Protein AF-A0A973IGF7-F1 (afdb_monomer)

Solvent-accessible surface area (backbone atoms only — not comparable to full-atom values): 9132 Å² total; per-residue (Å²): 77,41,42,53,72,57,86,89,38,49,66,61,51,50,52,55,50,48,58,49,23,74,79,31,87,67,38,46,75,44,80,43,97,87,69,39,38,35,69,49,71,88,53,84,74,57,57,60,58,50,46,52,43,35,37,72,80,68,69,38,58,60,49,69,55,83,87,71,87,82,47,72,44,60,53,95,49,78,46,75,50,75,47,72,46,71,63,74,84,91,47,92,70,75,51,75,50,75,47,56,38,28,54,50,67,90,88,70,48,70,46,79,66,84,96,70,66,82,82,82,52,63,72,66,55,58,53,50,52,53,53,48,51,56,54,57,43,65,51,64,85,82,71,34,50,53,32,27,30,59

Secondary structure (DSSP, 8-state):
-EEESSTT-HHHHHHHHHHHHHH-TT-EEEE-TTS-EEEE-SSTTHHHHHHHHHHHHS---EEEPPP-PPPPB--SS-EEEEEEE---SS----EEEEEEEBPPPTT---B----S-TTSS-HHHHHHHHHHHHHHHHS-SSSS-B--B-

Structure (mmCIF, N/CA/C/O backbone):
data_AF-A0A973IGF7-F1
#
_entry.id   AF-A0A973IGF7-F1
#
loop_
_atom_site.group_PDB
_atom_site.id
_atom_site.type_symbol
_atom_site.label_atom_id
_atom_site.label_alt_id
_atom_site.label_comp_id
_atom_site.label_asym_id
_atom_site.label_entity_id
_atom_site.label_seq_id
_atom_site.pdbx_PDB_ins_code
_atom_site.Cartn_x
_atom_site.Cartn_y
_atom_site.Cartn_z
_atom_site.occupancy
_atom_site.B_iso_or_equiv
_atom_site.auth_seq_id
_atom_site.auth_comp_id
_atom_site.auth_asym_id
_atom_site.auth_atom_id
_atom_site.pdbx_PDB_model_num
ATOM 1 N N . MET A 1 1 ? -9.345 7.146 13.680 1.00 76.44 1 MET A N 1
ATOM 2 C CA . MET A 1 1 ? -8.291 7.028 14.710 1.00 76.44 1 MET A CA 1
ATOM 3 C C . MET A 1 1 ? -8.919 6.526 15.991 1.00 76.44 1 MET A C 1
ATOM 5 O O . MET A 1 1 ? -10.065 6.878 16.272 1.00 76.44 1 MET A O 1
ATOM 9 N N . VAL A 1 2 ? -8.181 5.687 16.707 1.00 81.50 2 VAL A N 1
ATOM 10 C CA . VAL A 1 2 ? -8.546 5.111 17.998 1.00 81.50 2 VAL A CA 1
ATOM 11 C C . VAL A 1 2 ? -7.395 5.373 18.962 1.00 81.50 2 VAL A C 1
ATOM 13 O O . VAL A 1 2 ? -6.234 5.141 18.625 1.00 81.50 2 VAL A O 1
ATOM 16 N N . SER A 1 3 ? -7.716 5.894 20.140 1.00 83.06 3 SER A N 1
ATOM 17 C CA . SER A 1 3 ? -6.748 6.147 21.207 1.00 83.06 3 SER A CA 1
ATOM 18 C C . SER A 1 3 ? -7.306 5.657 22.542 1.00 83.06 3 SER A C 1
ATOM 20 O O . SER A 1 3 ? -8.511 5.809 22.770 1.00 83.06 3 SER A O 1
ATOM 22 N N . PRO A 1 4 ? -6.477 5.110 23.440 1.00 82.56 4 PRO A N 1
ATOM 23 C CA . PRO A 1 4 ? -6.945 4.727 24.764 1.00 82.56 4 PRO A CA 1
ATOM 24 C C . PRO A 1 4 ? -7.288 5.981 25.583 1.00 82.56 4 PRO A C 1
ATOM 26 O O . PRO A 1 4 ? -6.774 7.073 25.328 1.00 82.56 4 PRO A O 1
ATOM 29 N N . VAL A 1 5 ? -8.193 5.847 26.552 1.00 83.19 5 VAL A N 1
ATOM 30 C CA . VAL A 1 5 ? -8.483 6.910 27.530 1.00 83.19 5 VAL A CA 1
ATOM 31 C C . VAL A 1 5 ? -7.370 6.992 28.574 1.00 83.19 5 VAL A C 1
ATOM 33 O O . VAL A 1 5 ? -6.951 8.090 28.939 1.00 83.19 5 VAL A O 1
ATOM 36 N N . ALA A 1 6 ? -6.877 5.836 29.024 1.00 82.12 6 ALA A N 1
ATOM 37 C CA . ALA A 1 6 ? -5.751 5.731 29.941 1.00 82.12 6 ALA A CA 1
ATOM 38 C C . ALA A 1 6 ? -4.420 5.906 29.190 1.00 82.12 6 ALA A C 1
ATOM 40 O O . ALA A 1 6 ? -4.148 5.203 28.215 1.00 82.12 6 ALA A O 1
ATOM 41 N N . LYS A 1 7 ? -3.578 6.833 29.662 1.00 77.25 7 LYS A N 1
ATOM 42 C CA . LYS A 1 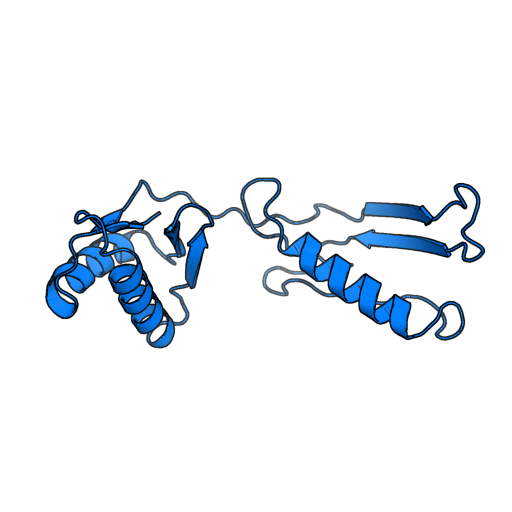7 ? -2.207 7.006 29.154 1.00 77.25 7 LYS A CA 1
ATOM 43 C C . LYS A 1 7 ? -1.375 5.754 29.453 1.00 77.25 7 LYS A C 1
ATOM 45 O O . LYS A 1 7 ? -1.494 5.197 30.540 1.00 77.25 7 LYS A O 1
ATOM 50 N N . GLY A 1 8 ? -0.525 5.333 28.518 1.00 79.25 8 GLY A N 1
ATOM 51 C CA . GLY A 1 8 ? 0.338 4.153 28.665 1.00 79.25 8 GLY A CA 1
ATOM 52 C C . GLY A 1 8 ? -0.315 2.833 28.237 1.00 79.25 8 GLY A C 1
ATOM 53 O O . GLY A 1 8 ? 0.337 1.794 28.265 1.00 79.25 8 GLY A O 1
ATOM 54 N N . SER A 1 9 ? -1.588 2.851 27.824 1.00 81.06 9 SER A N 1
ATOM 55 C CA . SER A 1 9 ? -2.312 1.668 27.326 1.00 81.06 9 SER A CA 1
ATOM 56 C C . SER A 1 9 ? -2.275 1.532 25.795 1.00 81.06 9 SER A C 1
ATOM 58 O O . SER A 1 9 ? -3.011 0.730 25.225 1.00 81.06 9 SER A O 1
ATOM 60 N N . GLU A 1 10 ? -1.444 2.313 25.099 1.00 82.25 10 GLU A N 1
ATOM 61 C CA . GLU A 1 10 ? -1.364 2.346 23.633 1.00 82.25 10 GLU A CA 1
ATOM 62 C C . GLU A 1 10 ? -0.925 0.997 23.049 1.00 82.25 10 GLU A C 1
ATOM 64 O O . GLU A 1 10 ? -1.504 0.533 22.067 1.00 82.25 10 GLU A O 1
ATOM 69 N N . GLN A 1 11 ? 0.049 0.334 23.680 1.00 82.50 11 GLN A N 1
ATOM 70 C CA . GLN A 1 11 ? 0.514 -0.993 23.260 1.00 82.50 11 GLN A CA 1
ATOM 71 C C . GLN A 1 11 ? -0.557 -2.069 23.469 1.00 82.50 11 GLN A C 1
ATOM 73 O O . GLN A 1 11 ? -0.786 -2.884 22.578 1.00 82.50 11 GLN A O 1
ATOM 78 N N . ALA A 1 12 ? -1.251 -2.042 24.612 1.00 84.12 12 ALA A N 1
ATOM 79 C CA . ALA A 1 12 ? -2.338 -2.973 24.910 1.00 84.12 12 ALA A CA 1
ATOM 80 C C . ALA A 1 12 ? -3.514 -2.794 23.937 1.00 84.12 12 ALA A C 1
ATOM 82 O O . ALA A 1 12 ? -4.052 -3.774 23.423 1.00 84.12 12 ALA A O 1
ATOM 83 N N . LEU A 1 13 ? -3.865 -1.543 23.617 1.00 84.62 13 LEU A N 1
ATOM 84 C CA . LEU A 1 13 ? -4.868 -1.235 22.600 1.00 84.62 13 LEU A CA 1
ATOM 85 C C . LEU A 1 13 ? -4.444 -1.777 21.234 1.00 84.62 13 LEU A C 1
ATOM 87 O O . LEU A 1 13 ? -5.250 -2.402 20.551 1.00 84.62 13 LEU A O 1
ATOM 91 N N . TYR A 1 14 ? -3.197 -1.546 20.827 1.00 82.44 14 TYR A N 1
ATOM 92 C CA . TYR A 1 14 ? -2.699 -2.027 19.543 1.00 82.44 14 TYR A CA 1
ATOM 93 C C . TYR A 1 14 ? -2.731 -3.559 19.451 1.00 82.44 14 TYR A C 1
ATOM 95 O O . TYR A 1 14 ? -3.207 -4.091 18.452 1.00 82.44 14 TYR A O 1
ATOM 103 N N . ALA A 1 15 ? -2.321 -4.264 20.508 1.00 85.12 15 ALA A N 1
ATOM 104 C CA . ALA A 1 15 ? -2.386 -5.723 20.574 1.00 85.12 15 ALA A CA 1
ATOM 105 C C . ALA A 1 15 ? -3.828 -6.252 20.480 1.00 85.12 15 ALA A C 1
ATOM 107 O O . ALA A 1 15 ? -4.094 -7.182 19.720 1.00 85.12 15 ALA A O 1
ATOM 108 N N . ALA A 1 16 ? -4.775 -5.625 21.186 1.00 85.12 16 ALA A N 1
ATOM 109 C CA . ALA A 1 16 ? -6.192 -5.984 21.113 1.00 85.12 16 ALA A CA 1
ATOM 110 C C . ALA A 1 16 ? -6.771 -5.769 19.704 1.00 85.12 16 ALA A C 1
ATOM 112 O O . ALA A 1 16 ? -7.531 -6.592 19.195 1.00 85.12 16 ALA A O 1
ATOM 113 N N . LEU A 1 17 ? -6.385 -4.672 19.047 1.00 83.94 17 LEU A N 1
ATOM 114 C CA . LEU A 1 17 ? -6.803 -4.378 17.680 1.00 83.94 17 LEU A CA 1
ATOM 115 C C . LEU A 1 17 ? -6.205 -5.353 16.661 1.00 83.94 17 LEU A C 1
ATOM 117 O O . LEU A 1 17 ? -6.920 -5.765 15.751 1.00 83.94 17 LEU A O 1
ATOM 121 N N . LEU A 1 18 ? -4.935 -5.737 16.814 1.00 83.19 18 LEU A N 1
ATOM 122 C CA . LEU A 1 18 ? -4.287 -6.738 15.961 1.00 83.19 18 LEU A CA 1
ATOM 123 C C . LEU A 1 18 ? -4.934 -8.115 16.100 1.00 83.19 18 LEU A C 1
ATOM 125 O O . LEU A 1 18 ? -5.308 -8.698 15.091 1.00 83.19 18 LEU A O 1
ATOM 129 N N . SER A 1 19 ? -5.159 -8.576 17.333 1.00 84.00 19 SER A N 1
ATOM 130 C CA . SER A 1 19 ? -5.881 -9.830 17.591 1.00 84.00 19 SER A CA 1
ATOM 131 C C . SER A 1 19 ? -7.238 -9.846 16.874 1.00 84.00 19 SER A C 1
ATOM 133 O O . SER A 1 19 ? -7.638 -10.827 16.250 1.00 84.00 19 SER A O 1
ATOM 135 N N . ARG A 1 20 ? -7.920 -8.695 16.849 1.00 79.31 20 ARG A N 1
ATOM 136 C CA . ARG A 1 20 ? -9.195 -8.563 16.145 1.00 79.31 20 ARG A CA 1
ATOM 137 C C . ARG A 1 20 ? -9.071 -8.539 14.618 1.00 79.31 20 ARG A C 1
ATOM 139 O O . ARG A 1 20 ? -10.004 -8.968 13.939 1.00 79.31 20 ARG A O 1
ATOM 146 N N . ALA A 1 21 ? -7.971 -8.016 14.085 1.00 79.94 21 ALA A N 1
ATOM 147 C CA . ALA A 1 21 ? -7.663 -8.064 12.657 1.00 79.94 21 ALA A CA 1
ATOM 148 C C . ALA A 1 21 ? -7.389 -9.502 12.188 1.00 79.94 21 ALA A C 1
ATOM 150 O O . ALA A 1 21 ? -7.836 -9.877 11.106 1.00 79.94 21 ALA A O 1
ATOM 151 N N . ASP A 1 22 ? -6.746 -10.320 13.024 1.00 79.19 22 ASP A N 1
ATOM 152 C CA . ASP A 1 22 ? -6.494 -11.736 12.727 1.00 79.19 22 ASP A CA 1
ATOM 153 C C . ASP A 1 22 ? -7.802 -12.540 12.619 1.00 79.19 22 ASP A C 1
ATOM 155 O O . ASP A 1 22 ? -7.954 -13.384 11.737 1.00 79.19 22 ASP A O 1
ATOM 159 N N . GLU A 1 23 ? -8.790 -12.244 13.468 1.00 79.25 23 GLU A N 1
ATOM 160 C CA . GLU A 1 23 ? -10.107 -12.896 13.429 1.00 79.25 23 GLU A CA 1
ATOM 161 C C . GLU A 1 23 ? -11.018 -12.388 12.301 1.00 79.25 23 GLU A C 1
ATOM 163 O O . GLU A 1 23 ? -11.991 -13.051 11.931 1.00 79.25 23 GLU A O 1
ATOM 168 N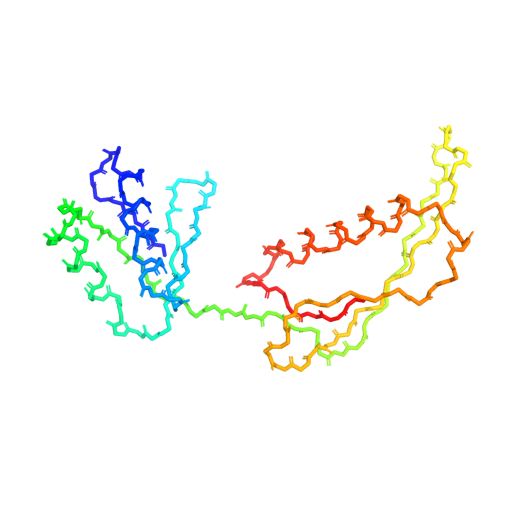 N . ASN A 1 24 ? -10.762 -11.186 11.780 1.00 72.44 24 ASN A N 1
ATOM 169 C CA . ASN A 1 24 ? -11.611 -10.555 10.782 1.00 72.44 24 ASN A CA 1
ATOM 170 C C . ASN A 1 24 ? -10.772 -9.836 9.715 1.00 72.44 24 ASN A C 1
ATOM 172 O O . ASN A 1 24 ? -10.381 -8.687 9.930 1.00 72.44 24 ASN A O 1
ATOM 176 N N . PRO A 1 25 ? -10.612 -10.432 8.516 1.00 70.38 25 PRO A N 1
ATOM 177 C CA . PRO A 1 25 ? -9.835 -9.854 7.414 1.00 70.38 25 PRO A CA 1
ATOM 178 C C . PRO A 1 25 ? -10.313 -8.472 6.947 1.00 70.38 25 PRO A C 1
ATOM 180 O O . PRO A 1 25 ? -9.594 -7.762 6.244 1.00 70.38 25 PRO A O 1
ATOM 183 N N . LEU A 1 26 ? -11.542 -8.082 7.303 1.00 71.50 26 LEU A N 1
ATOM 184 C CA . LEU A 1 26 ? -12.092 -6.761 7.007 1.00 71.50 26 LEU A CA 1
ATOM 185 C C . LEU A 1 26 ? -11.598 -5.689 7.993 1.00 71.50 26 LEU A C 1
ATOM 187 O O . LEU A 1 26 ? -11.830 -4.508 7.779 1.00 71.50 26 LEU A O 1
ATOM 191 N N . ILE A 1 27 ? -10.920 -6.041 9.078 1.00 74.50 27 ILE A N 1
ATOM 192 C CA . ILE A 1 27 ? -10.366 -5.066 10.016 1.00 74.50 27 ILE A CA 1
ATOM 193 C C . ILE A 1 27 ? -8.886 -4.903 9.692 1.00 74.50 27 ILE A C 1
ATOM 195 O O . ILE A 1 27 ? -8.083 -5.792 9.942 1.00 74.50 27 ILE A O 1
ATOM 199 N N . GLN A 1 28 ? -8.514 -3.749 9.137 1.00 77.69 28 GLN A N 1
ATOM 200 C CA . GLN A 1 28 ? -7.104 -3.397 8.951 1.00 77.69 28 GLN A CA 1
ATOM 201 C C . GLN A 1 28 ? -6.686 -2.394 10.016 1.00 77.69 28 GLN A C 1
ATOM 203 O O . GLN A 1 28 ? -7.373 -1.391 10.223 1.00 77.69 28 GLN A O 1
ATOM 208 N N . VAL A 1 29 ? -5.559 -2.656 10.672 1.00 80.38 29 VAL A N 1
ATOM 209 C CA . VAL A 1 29 ? -5.017 -1.817 11.742 1.00 80.38 29 VAL A CA 1
ATOM 210 C C . VAL A 1 29 ? -3.674 -1.262 11.299 1.00 80.38 29 VAL A C 1
ATOM 212 O O . VAL A 1 29 ? -2.795 -1.997 10.863 1.00 80.38 29 VAL A O 1
ATOM 215 N N . GLU A 1 30 ? -3.517 0.049 11.422 1.00 77.25 30 GLU A N 1
ATOM 216 C CA . GLU A 1 30 ? -2.287 0.764 11.103 1.00 77.25 30 GLU A CA 1
ATOM 217 C C . GLU A 1 30 ? -1.845 1.570 12.325 1.00 77.25 30 GLU A C 1
ATOM 219 O O . GLU A 1 30 ? -2.610 2.384 12.856 1.00 77.25 30 GLU A O 1
ATOM 224 N N . LEU A 1 31 ? -0.603 1.370 12.767 1.00 75.62 31 LEU A N 1
ATOM 225 C CA . LEU A 1 31 ? 0.012 2.215 13.784 1.00 75.62 31 LEU A CA 1
ATOM 226 C C . LEU A 1 31 ? 0.613 3.453 13.118 1.00 75.62 31 LEU A C 1
ATOM 228 O O . LEU A 1 31 ? 1.451 3.348 12.224 1.00 75.62 31 LEU A O 1
ATOM 232 N N . LYS A 1 32 ? 0.200 4.639 13.564 1.00 71.88 32 LYS A N 1
ATOM 233 C CA . LYS A 1 32 ? 0.761 5.896 13.073 1.00 71.88 32 LYS A CA 1
ATOM 234 C C . LYS A 1 32 ? 2.018 6.284 13.860 1.00 71.88 32 LYS A C 1
ATOM 236 O O . LYS A 1 32 ? 2.102 5.983 15.051 1.00 71.88 32 LYS A O 1
ATOM 241 N N . PRO A 1 33 ? 2.954 7.040 13.250 1.00 65.56 33 PRO A N 1
ATOM 242 C CA . PRO A 1 33 ? 4.186 7.487 13.913 1.00 65.56 33 PRO A CA 1
ATOM 243 C C . PRO A 1 33 ? 3.967 8.291 15.204 1.00 65.56 33 PRO A C 1
ATOM 245 O O . PRO A 1 33 ? 4.842 8.350 16.056 1.00 65.56 33 PRO A O 1
ATOM 248 N N . ASN A 1 34 ? 2.790 8.900 15.367 1.00 67.00 34 ASN A N 1
ATOM 249 C CA . ASN A 1 34 ? 2.394 9.645 16.563 1.00 67.00 34 ASN A CA 1
ATOM 250 C C . ASN A 1 34 ? 1.817 8.760 17.689 1.00 67.00 34 ASN A C 1
ATOM 252 O O . ASN A 1 34 ? 1.206 9.282 18.617 1.00 67.00 34 ASN A O 1
ATOM 256 N N . GLY A 1 35 ? 1.965 7.434 17.600 1.00 65.44 35 GLY A N 1
ATOM 257 C CA . GLY A 1 35 ? 1.511 6.475 18.614 1.00 65.44 35 GLY A CA 1
ATOM 258 C C . GLY A 1 35 ? 0.011 6.172 18.583 1.00 65.44 35 GLY A C 1
ATOM 259 O O . GLY A 1 35 ? -0.477 5.377 19.382 1.00 65.44 35 GLY A O 1
ATOM 260 N N . HIS A 1 36 ? -0.745 6.770 17.660 1.00 69.94 36 HIS A N 1
ATOM 261 C CA . HIS A 1 36 ? -2.168 6.489 17.507 1.00 69.94 36 HIS A CA 1
ATOM 262 C C . HIS A 1 36 ? -2.417 5.294 16.583 1.00 69.94 36 HIS A C 1
ATOM 264 O O . HIS A 1 36 ? -1.797 5.172 15.528 1.00 69.94 36 HIS A O 1
ATOM 270 N N . ALA A 1 37 ? -3.413 4.472 16.913 1.00 74.62 37 ALA A N 1
ATOM 271 C CA . ALA A 1 37 ? -3.893 3.425 16.020 1.00 74.62 37 ALA A CA 1
ATOM 272 C C . ALA A 1 37 ? -4.974 3.976 15.073 1.00 74.62 37 ALA A C 1
ATOM 274 O O . ALA A 1 37 ? -5.857 4.757 15.451 1.00 74.62 37 ALA A O 1
ATOM 275 N N . SER A 1 38 ? -4.924 3.578 13.809 1.00 76.06 38 SER A N 1
ATOM 276 C CA . SER A 1 38 ? -5.990 3.782 12.830 1.00 76.06 38 SER A CA 1
ATOM 277 C C . SER A 1 38 ? -6.564 2.433 12.435 1.00 76.06 38 SER A C 1
ATOM 279 O O . SER A 1 38 ? -5.831 1.465 12.300 1.00 76.06 38 SER A O 1
ATOM 281 N N . ILE A 1 39 ? -7.885 2.377 12.289 1.00 78.31 39 ILE A N 1
ATOM 282 C CA . ILE A 1 39 ? -8.596 1.161 11.904 1.00 78.31 39 ILE A CA 1
ATOM 283 C C . ILE A 1 39 ? -9.406 1.482 10.659 1.00 78.31 39 ILE A C 1
ATOM 285 O O . ILE A 1 39 ? -10.132 2.485 10.642 1.00 78.31 39 ILE A O 1
ATOM 289 N N . LEU A 1 40 ? -9.286 0.639 9.641 1.00 77.69 40 LEU A N 1
ATOM 290 C CA . LEU A 1 40 ? -10.179 0.633 8.496 1.00 77.69 40 LEU A CA 1
ATOM 291 C C . LEU A 1 40 ? -11.371 -0.271 8.806 1.00 77.69 40 LEU A C 1
ATOM 293 O O . LEU A 1 40 ? -11.195 -1.419 9.207 1.00 77.69 40 LEU A O 1
ATOM 297 N N . LEU A 1 41 ? -12.577 0.266 8.633 1.00 75.25 41 LEU A N 1
ATOM 298 C CA . LEU A 1 41 ? -13.831 -0.439 8.884 1.00 75.25 41 LEU A CA 1
ATOM 299 C C . LEU A 1 41 ? -14.631 -0.527 7.592 1.00 75.25 41 LEU A C 1
ATOM 301 O O . LEU A 1 41 ? -14.835 0.486 6.917 1.00 75.25 41 LEU A O 1
ATOM 305 N N . PHE A 1 42 ? -15.162 -1.707 7.293 1.00 67.38 42 PHE A N 1
ATOM 306 C CA . PHE A 1 42 ? -16.083 -1.906 6.177 1.00 67.38 42 PHE A CA 1
ATOM 307 C C . PHE A 1 42 ? -17.514 -1.810 6.712 1.00 67.38 42 PHE A C 1
ATOM 309 O O . PHE A 1 42 ? -18.194 -2.806 6.939 1.00 67.38 42 PHE A O 1
ATOM 316 N N . GLY A 1 43 ? -17.957 -0.574 6.971 1.00 65.38 43 GLY A N 1
ATOM 317 C CA . GLY A 1 43 ? -19.322 -0.259 7.406 1.00 65.38 43 GLY A CA 1
ATOM 318 C C . GLY A 1 43 ? -19.390 0.587 8.681 1.00 65.38 43 GLY A C 1
ATOM 319 O O . GLY A 1 43 ? -18.595 0.435 9.605 1.00 65.38 43 GLY A O 1
ATOM 320 N N . LYS A 1 44 ? -20.373 1.497 8.751 1.00 63.56 44 LYS A N 1
ATOM 321 C CA . LYS A 1 44 ? -20.519 2.451 9.871 1.00 63.56 44 LYS A CA 1
ATOM 322 C C . LYS A 1 44 ? -20.881 1.779 11.205 1.00 63.56 44 LYS A C 1
ATOM 324 O O . LYS A 1 44 ? -20.490 2.286 12.250 1.00 63.56 44 LYS A O 1
ATOM 329 N N . VAL A 1 45 ? -21.578 0.640 11.163 1.00 66.44 45 VAL A N 1
ATOM 330 C CA . VAL A 1 45 ? -22.118 -0.061 12.348 1.00 66.44 45 VAL A CA 1
ATOM 331 C C . VAL A 1 45 ? -21.029 -0.785 13.154 1.00 66.44 45 VAL A C 1
ATOM 333 O O . VAL A 1 45 ? -21.172 -0.994 14.353 1.00 66.44 45 VAL A O 1
ATOM 336 N N . GLN A 1 46 ? -19.888 -1.115 12.538 1.00 65.94 46 GLN A N 1
ATOM 337 C CA . GLN A 1 46 ? -18.812 -1.859 13.210 1.00 65.94 46 GLN A CA 1
ATOM 338 C C . GLN A 1 46 ? -18.104 -1.049 14.309 1.00 65.94 46 GLN A C 1
ATOM 340 O O . GLN A 1 46 ? -17.458 -1.623 15.183 1.00 65.94 46 GLN A O 1
ATOM 345 N N . LYS A 1 47 ? -18.235 0.283 14.294 1.00 76.12 47 LYS A N 1
ATOM 346 C CA . LYS A 1 47 ? -17.522 1.173 15.215 1.00 76.12 47 LYS A CA 1
ATOM 347 C C . LYS A 1 47 ? -17.936 0.969 16.678 1.00 76.12 47 LYS A C 1
ATOM 349 O O . LYS A 1 47 ? -17.073 0.919 17.550 1.00 76.12 47 LYS A O 1
ATOM 354 N N . GLU A 1 48 ? -19.237 0.858 16.938 1.00 74.50 48 GLU A N 1
ATOM 355 C CA . GLU A 1 48 ? -19.781 0.712 18.297 1.00 74.50 48 GLU A CA 1
ATOM 356 C C . GLU A 1 48 ? -19.473 -0.672 18.872 1.00 74.50 48 GLU A C 1
ATOM 358 O O . GLU A 1 48 ? -19.076 -0.786 20.029 1.00 74.50 48 GLU A O 1
ATOM 363 N N . VAL A 1 49 ? -19.532 -1.706 18.028 1.00 80.44 49 VAL A N 1
ATOM 364 C CA . VAL A 1 49 ? -19.195 -3.084 18.409 1.00 80.44 49 VAL A CA 1
ATOM 365 C C . VAL A 1 49 ? -17.726 -3.209 18.817 1.00 80.44 49 VAL A C 1
ATOM 367 O O . VAL A 1 49 ? -17.416 -3.897 19.785 1.00 80.44 49 VAL A O 1
ATOM 370 N N . ILE A 1 50 ? -16.812 -2.533 18.112 1.00 80.75 50 ILE A N 1
ATOM 371 C CA . ILE A 1 50 ? -15.383 -2.545 18.464 1.00 80.75 50 ILE A CA 1
ATOM 372 C C . ILE A 1 50 ? -15.145 -1.851 19.806 1.00 80.75 50 ILE A C 1
ATOM 374 O O . ILE A 1 50 ? -14.391 -2.367 20.625 1.00 80.75 50 ILE A O 1
ATOM 378 N N . ALA A 1 51 ? -15.795 -0.713 20.056 1.00 81.06 51 ALA A N 1
ATOM 379 C CA . ALA A 1 51 ? -15.659 -0.004 21.327 1.00 81.06 51 ALA A CA 1
ATOM 380 C C . ALA A 1 51 ? -16.183 -0.836 22.511 1.00 81.06 51 ALA A C 1
ATOM 382 O O . ALA A 1 51 ? -15.511 -0.940 23.536 1.00 81.06 51 ALA A O 1
ATOM 383 N N . ASP A 1 52 ? -17.357 -1.456 22.352 1.00 83.12 52 ASP A N 1
ATOM 384 C CA . ASP A 1 52 ? -17.966 -2.302 23.381 1.00 83.12 52 ASP A CA 1
ATOM 385 C C . ASP A 1 52 ? -17.119 -3.555 23.658 1.00 83.12 52 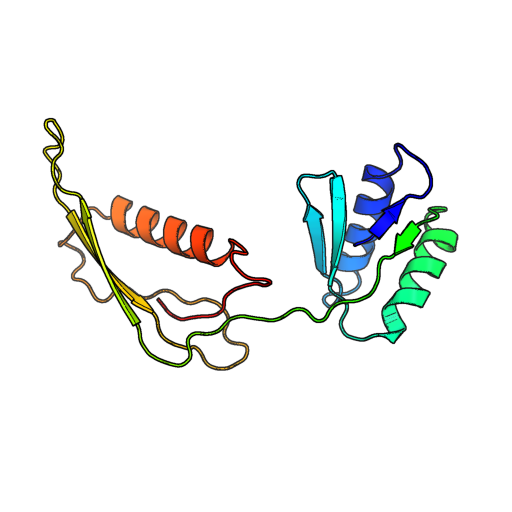ASP A C 1
ATOM 387 O O . ASP A 1 52 ? -16.859 -3.879 24.817 1.00 83.12 52 ASP A O 1
ATOM 391 N N . ARG A 1 53 ? -16.586 -4.210 22.619 1.00 83.00 53 ARG A N 1
ATOM 392 C CA . ARG A 1 53 ? -15.695 -5.368 22.793 1.00 83.00 53 ARG A CA 1
ATOM 393 C C . ARG A 1 53 ? -14.362 -5.015 23.436 1.00 83.00 53 ARG A C 1
ATOM 395 O O . ARG A 1 53 ? -13.950 -5.715 24.352 1.00 83.00 53 ARG A O 1
ATOM 402 N N . LEU A 1 54 ? -13.712 -3.920 23.029 1.00 85.06 54 LEU A N 1
ATOM 403 C CA . LEU A 1 54 ? -12.476 -3.459 23.679 1.00 85.06 54 LEU A CA 1
ATOM 404 C C . LEU A 1 54 ? -12.683 -3.251 25.184 1.00 85.06 54 LEU A C 1
ATOM 406 O O . LEU A 1 54 ? -11.835 -3.644 25.984 1.00 85.06 54 LEU A O 1
ATOM 410 N N . ARG A 1 55 ? -13.844 -2.712 25.576 1.00 87.06 55 ARG A N 1
ATOM 411 C CA . ARG A 1 55 ? -14.208 -2.536 26.984 1.00 87.06 55 ARG A CA 1
ATOM 412 C C . ARG A 1 55 ? -14.470 -3.869 27.692 1.00 87.06 55 ARG A C 1
ATOM 414 O O . ARG A 1 55 ? -14.006 -4.045 28.812 1.00 87.06 55 ARG A O 1
ATOM 421 N N . ARG A 1 56 ? -15.232 -4.785 27.087 1.00 87.44 56 ARG A N 1
ATOM 422 C CA . ARG A 1 56 ? -15.662 -6.037 27.740 1.00 87.44 56 ARG A CA 1
ATOM 423 C C . ARG A 1 56 ? -14.579 -7.108 27.782 1.00 87.44 56 ARG A C 1
ATOM 425 O O . ARG A 1 56 ? -14.407 -7.746 28.812 1.00 87.44 56 ARG A O 1
ATOM 432 N N . GLU A 1 57 ? -13.888 -7.314 26.668 1.00 86.50 57 GLU A N 1
ATOM 433 C CA . GLU A 1 57 ? -12.949 -8.425 26.477 1.00 86.50 57 GLU A CA 1
ATOM 434 C C . GLU A 1 57 ? -11.528 -8.036 26.904 1.00 86.50 57 GLU A C 1
ATOM 436 O O . GLU A 1 57 ? -10.828 -8.838 27.514 1.00 86.50 57 GLU A O 1
ATOM 441 N N . PHE A 1 58 ? -11.118 -6.789 26.645 1.00 82.75 58 PHE A N 1
ATOM 442 C CA . PHE A 1 58 ? -9.753 -6.319 26.914 1.00 82.75 58 PHE A CA 1
ATOM 443 C C . PHE A 1 58 ? -9.663 -5.320 28.074 1.00 82.75 58 PHE A C 1
ATOM 445 O O . PHE A 1 58 ? -8.561 -4.938 28.450 1.00 82.75 58 PHE A O 1
ATOM 452 N N . GLN A 1 59 ? -10.797 -4.896 28.650 1.00 86.06 59 GLN A N 1
ATOM 453 C CA . GLN A 1 59 ? -10.864 -3.869 29.703 1.00 86.06 59 GLN A CA 1
ATOM 454 C C . GLN A 1 59 ? -10.237 -2.522 29.294 1.00 86.06 59 GLN A C 1
ATOM 456 O O . GLN A 1 59 ? -9.776 -1.752 30.135 1.00 86.06 59 GLN A O 1
ATOM 461 N N . ILE A 1 60 ? -10.251 -2.206 27.994 1.00 85.50 60 ILE A N 1
ATOM 462 C CA . ILE A 1 60 ? -9.680 -0.975 27.438 1.00 85.50 60 ILE A CA 1
ATOM 463 C C . ILE A 1 60 ? -10.805 -0.013 27.062 1.00 85.50 60 ILE A C 1
ATOM 465 O O . ILE A 1 60 ? -11.576 -0.252 26.132 1.00 85.50 60 ILE A O 1
ATOM 469 N N . GLU A 1 61 ? -10.863 1.135 27.735 1.00 85.50 61 GLU A N 1
ATOM 470 C CA . GLU A 1 61 ? -11.680 2.254 27.272 1.00 85.50 61 GLU A CA 1
ATOM 471 C C . GLU A 1 61 ? -10.964 2.993 26.134 1.00 85.50 61 GLU A C 1
ATOM 473 O O . GLU A 1 61 ? -9.890 3.570 26.321 1.00 85.50 61 GLU A O 1
ATOM 478 N N . ALA A 1 62 ? -11.571 2.997 24.946 1.00 84.06 62 ALA A N 1
ATOM 479 C CA . ALA A 1 62 ? -11.027 3.640 23.756 1.00 84.06 62 ALA A CA 1
ATOM 480 C C . ALA A 1 62 ? -11.919 4.790 23.265 1.00 84.06 62 ALA A C 1
ATOM 482 O O . ALA A 1 62 ? -13.140 4.673 23.176 1.00 84.06 62 ALA A O 1
ATOM 483 N N . LYS A 1 63 ? -11.296 5.904 22.877 1.00 85.06 63 LYS A N 1
ATOM 484 C CA . LYS A 1 63 ? -11.937 7.011 22.161 1.00 85.06 63 LYS A CA 1
ATOM 485 C C . LYS A 1 63 ? -11.750 6.809 20.665 1.00 85.06 63 LYS A C 1
ATOM 487 O O . LYS A 1 63 ? -10.624 6.732 20.177 1.00 85.06 63 LYS A O 1
ATOM 492 N N . LEU A 1 64 ? -12.857 6.763 19.925 1.00 81.88 64 LEU A N 1
ATOM 493 C CA . LEU A 1 64 ? -12.836 6.648 18.470 1.00 81.88 64 LEU A CA 1
ATOM 494 C C . LEU A 1 64 ? -13.276 7.961 17.812 1.00 81.88 64 LEU A C 1
ATOM 496 O O . LEU A 1 64 ? -14.431 8.378 17.937 1.00 81.88 64 LEU A O 1
ATOM 500 N N . SER A 1 65 ? -12.384 8.577 17.037 1.00 81.56 65 SER A N 1
ATOM 501 C CA . SER A 1 65 ? -12.650 9.822 16.300 1.00 81.56 65 SER A CA 1
ATOM 502 C C . SER A 1 65 ? -13.735 9.655 15.220 1.00 81.56 65 SER A C 1
ATOM 504 O O . SER A 1 65 ? -14.153 8.537 14.899 1.00 81.56 65 SER A O 1
ATOM 506 N N . LYS A 1 66 ? -14.205 10.766 14.632 1.00 79.62 66 LYS A N 1
ATOM 507 C CA . LYS A 1 66 ? -15.177 10.757 13.522 1.00 79.62 66 LYS A CA 1
ATOM 508 C C . LYS A 1 66 ? -14.692 9.849 12.382 1.00 79.62 66 LYS A C 1
ATOM 510 O O . LYS A 1 66 ? -13.529 9.918 11.989 1.00 79.62 66 LYS A O 1
ATOM 515 N N . THR A 1 67 ? -15.583 9.003 11.866 1.00 76.25 67 THR A N 1
ATOM 516 C CA . THR A 1 67 ? -15.285 8.147 10.713 1.00 76.25 67 THR A CA 1
ATOM 517 C C . THR A 1 67 ? -15.196 9.012 9.463 1.00 76.25 67 THR A C 1
ATOM 519 O O . THR A 1 67 ? -16.145 9.723 9.133 1.00 76.25 67 THR A O 1
ATOM 522 N N . SER A 1 68 ? -14.068 8.937 8.768 1.00 74.06 68 SER A N 1
ATOM 523 C CA . SER A 1 68 ? -13.881 9.505 7.437 1.00 74.06 68 SER A CA 1
ATOM 524 C C . SER A 1 68 ? -13.841 8.371 6.411 1.00 74.06 68 SER A C 1
ATOM 526 O O . SER A 1 68 ? -13.250 7.329 6.707 1.00 74.06 68 SER A O 1
ATOM 528 N N . PRO A 1 69 ? -14.446 8.534 5.224 1.00 73.56 69 PRO A N 1
ATOM 529 C CA . PRO A 1 69 ? -14.244 7.578 4.141 1.00 73.56 69 PRO A CA 1
ATOM 530 C C . PRO A 1 69 ? -12.758 7.523 3.759 1.00 73.56 69 PRO A C 1
ATOM 532 O O . PRO A 1 69 ? -12.072 8.546 3.774 1.00 73.56 69 PRO A O 1
ATOM 535 N N . LEU A 1 70 ? -12.266 6.328 3.427 1.00 75.88 70 LEU A N 1
ATOM 536 C CA . LEU A 1 70 ? -10.949 6.159 2.821 1.00 75.88 70 LEU A CA 1
ATOM 537 C C . LEU A 1 70 ? -11.085 6.368 1.311 1.00 75.88 70 LEU A C 1
ATOM 539 O O . LEU A 1 70 ? -11.795 5.615 0.645 1.00 75.88 70 LEU A O 1
ATOM 543 N N . PHE A 1 71 ? -10.399 7.372 0.773 1.00 76.38 71 PHE A N 1
ATOM 544 C CA . PHE A 1 71 ? -10.362 7.611 -0.666 1.00 76.38 71 PHE A CA 1
ATOM 545 C C . PHE A 1 71 ? -9.157 6.899 -1.276 1.00 76.38 71 PHE A C 1
ATOM 547 O O . PHE A 1 71 ? -8.017 7.214 -0.956 1.00 76.38 71 PHE A O 1
ATOM 554 N N . VAL A 1 72 ? -9.398 5.937 -2.165 1.00 79.56 72 VAL A N 1
ATOM 555 C CA . VAL A 1 72 ? -8.330 5.274 -2.925 1.00 79.56 72 VAL A CA 1
ATOM 556 C C . VAL A 1 72 ? -8.046 6.084 -4.184 1.00 79.56 72 VAL A C 1
ATOM 558 O O . VAL A 1 72 ? -8.956 6.343 -4.971 1.00 79.56 72 VAL A O 1
ATOM 561 N N . GLN A 1 73 ? -6.789 6.468 -4.387 1.00 83.62 73 GLN A N 1
ATOM 562 C CA . GLN A 1 73 ? -6.382 7.246 -5.553 1.00 83.62 73 GLN A CA 1
ATOM 563 C C . GLN A 1 73 ? -6.064 6.349 -6.743 1.00 83.62 73 GLN A C 1
ATOM 565 O O . GLN A 1 73 ? -5.405 5.315 -6.603 1.00 83.62 73 GLN A O 1
ATOM 570 N N . ARG A 1 74 ? -6.500 6.790 -7.926 1.00 86.88 74 ARG A N 1
ATOM 571 C CA . ARG A 1 74 ? -6.253 6.129 -9.208 1.00 86.88 74 ARG A CA 1
ATOM 572 C C . ARG A 1 74 ? -5.881 7.159 -10.267 1.00 86.88 74 ARG A C 1
ATOM 574 O O . ARG A 1 74 ? -6.502 8.222 -10.294 1.00 86.88 74 ARG A O 1
ATOM 581 N N . PRO A 1 75 ? -4.932 6.848 -11.163 1.00 88.19 75 PRO A N 1
ATOM 582 C CA . PRO A 1 75 ? -4.764 7.610 -12.389 1.00 88.19 75 PRO A CA 1
ATOM 583 C C . PRO A 1 75 ? -6.069 7.590 -13.194 1.00 88.19 75 PRO A C 1
ATOM 585 O O . PRO A 1 75 ? -6.687 6.535 -13.361 1.00 88.19 75 PRO A O 1
ATOM 588 N N . ILE A 1 76 ? -6.475 8.752 -13.704 1.00 88.38 76 ILE A N 1
ATOM 589 C CA . ILE A 1 76 ? -7.608 8.881 -14.637 1.00 88.38 76 ILE A CA 1
ATOM 590 C C . ILE A 1 76 ? -7.224 8.502 -16.077 1.00 88.38 76 ILE A C 1
ATOM 592 O O . ILE A 1 76 ? -8.094 8.309 -16.917 1.00 88.38 76 ILE A O 1
ATOM 596 N N . GLY A 1 77 ? -5.924 8.378 -16.355 1.00 88.44 77 GLY A N 1
ATOM 597 C CA . GLY A 1 77 ? -5.366 8.057 -17.663 1.00 88.44 77 GLY A CA 1
ATOM 598 C C . GLY A 1 77 ? -3.923 7.565 -17.551 1.00 88.44 77 GLY A C 1
ATOM 599 O O . GLY A 1 77 ? -3.489 7.145 -16.476 1.00 88.44 77 GLY A O 1
ATOM 600 N N . THR A 1 78 ? -3.196 7.613 -18.665 1.00 94.12 78 THR A N 1
ATOM 601 C CA . THR A 1 78 ? -1.766 7.279 -18.721 1.00 94.12 78 THR A CA 1
ATOM 602 C C . THR A 1 78 ? -0.935 8.536 -18.484 1.00 94.12 78 THR A C 1
ATOM 604 O O . THR A 1 78 ? -1.182 9.551 -19.130 1.00 94.12 78 THR A O 1
ATOM 607 N N . GLY A 1 79 ? 0.048 8.466 -17.591 1.00 93.25 79 GLY A N 1
ATOM 608 C CA . GLY A 1 79 ? 1.069 9.496 -17.409 1.00 93.25 79 GLY A CA 1
ATOM 609 C C . GLY A 1 79 ? 2.457 8.916 -17.645 1.00 93.25 79 GLY A C 1
ATOM 610 O O . GLY A 1 79 ? 2.699 7.760 -17.303 1.00 93.25 79 GLY A O 1
ATOM 611 N N . THR A 1 80 ? 3.356 9.707 -18.215 1.00 94.00 80 THR A N 1
ATOM 612 C CA . THR A 1 80 ? 4.763 9.344 -18.402 1.00 94.00 80 THR A CA 1
ATOM 613 C C . THR A 1 80 ? 5.648 10.346 -17.674 1.00 94.00 80 THR A C 1
ATOM 615 O O . THR A 1 80 ? 5.308 11.527 -17.572 1.00 94.00 80 THR A O 1
ATOM 618 N N . ALA A 1 81 ? 6.750 9.867 -17.110 1.00 91.25 81 ALA A N 1
ATOM 619 C CA . ALA A 1 81 ? 7.756 10.707 -16.480 1.00 91.25 81 ALA A CA 1
ATOM 620 C C . ALA A 1 81 ? 9.136 10.094 -16.696 1.00 91.25 81 ALA A C 1
ATOM 622 O O . ALA A 1 81 ? 9.317 8.893 -16.506 1.00 91.25 81 ALA A O 1
ATOM 623 N N . GLU A 1 82 ? 10.100 10.932 -17.052 1.00 89.25 82 GLU A N 1
ATOM 624 C CA . GLU A 1 82 ? 11.496 10.555 -17.227 1.00 89.25 82 GLU A CA 1
ATOM 625 C C . GLU A 1 82 ? 12.331 11.187 -16.113 1.00 89.25 82 GLU A C 1
ATOM 627 O O . GLU A 1 82 ? 12.156 12.361 -15.777 1.00 89.25 82 GLU A O 1
ATOM 632 N N . GLN A 1 83 ? 13.236 10.403 -15.535 1.00 83.44 83 GLN A N 1
ATOM 633 C CA . GLN A 1 83 ? 14.243 10.884 -14.605 1.00 83.44 83 GLN A CA 1
ATOM 634 C C . GLN A 1 83 ? 15.627 10.516 -15.131 1.00 83.44 83 GLN A C 1
ATOM 636 O O . GLN A 1 83 ? 15.984 9.339 -15.220 1.00 83.44 83 GLN A O 1
ATOM 641 N N . ASN A 1 84 ? 16.417 11.548 -15.406 1.00 80.00 84 ASN A N 1
ATOM 642 C CA . ASN A 1 84 ? 17.833 11.419 -15.716 1.00 80.00 84 ASN A CA 1
ATOM 643 C C . ASN A 1 84 ? 18.636 11.475 -14.414 1.00 80.00 84 ASN A C 1
ATOM 645 O O . ASN A 1 84 ? 18.436 12.372 -13.587 1.00 80.00 84 ASN A O 1
ATOM 649 N N . LEU A 1 85 ? 19.522 10.500 -14.208 1.00 72.50 85 LEU A N 1
ATOM 650 C CA . LEU A 1 85 ? 20.601 10.603 -13.232 1.00 72.50 85 LEU A CA 1
ATOM 651 C C . LEU A 1 85 ? 21.806 11.222 -13.940 1.00 72.50 85 LEU A C 1
ATOM 653 O O . LEU A 1 85 ? 22.683 10.510 -14.431 1.00 72.50 85 LEU A O 1
ATOM 657 N N . ASP A 1 86 ? 21.809 12.554 -14.015 1.00 65.50 86 ASP A N 1
ATOM 658 C CA . ASP A 1 86 ? 22.919 13.306 -14.592 1.00 65.50 86 ASP A CA 1
ATOM 659 C C . ASP A 1 86 ? 24.144 13.309 -13.659 1.00 65.50 86 ASP A C 1
ATOM 661 O O . ASP A 1 86 ? 24.005 13.379 -12.429 1.00 65.50 86 ASP A O 1
ATOM 665 N N . PRO A 1 87 ? 25.365 13.273 -14.219 1.00 57.53 87 PRO A N 1
ATOM 666 C CA . PRO A 1 87 ? 26.599 13.289 -13.452 1.00 57.53 87 PRO A CA 1
ATOM 667 C C . PRO A 1 87 ? 26.850 14.682 -12.862 1.00 57.53 87 PRO A C 1
ATOM 669 O O . PRO A 1 87 ? 27.495 15.544 -13.462 1.00 57.53 87 PRO A O 1
ATOM 672 N N . ILE A 1 88 ? 26.399 14.906 -11.629 1.00 59.38 88 ILE A N 1
ATOM 673 C CA . ILE A 1 88 ? 26.988 15.943 -10.780 1.00 59.38 88 ILE A CA 1
ATOM 674 C C . ILE A 1 88 ? 28.361 15.405 -10.358 1.00 59.38 88 ILE A C 1
ATOM 676 O O . ILE A 1 88 ? 28.442 14.605 -9.436 1.00 59.38 88 ILE A O 1
ATOM 680 N N . ARG A 1 89 ? 29.389 15.775 -11.141 1.00 53.50 89 ARG A N 1
ATOM 681 C CA . ARG A 1 89 ? 30.847 15.591 -10.953 1.00 53.50 89 ARG A CA 1
ATOM 682 C C . ARG A 1 89 ? 31.246 14.544 -9.891 1.00 53.50 89 ARG A C 1
ATOM 684 O O . ARG A 1 89 ? 31.201 14.858 -8.709 1.00 53.50 89 ARG A O 1
ATOM 691 N N . ASP A 1 90 ? 31.681 13.372 -10.374 1.00 61.53 90 ASP A N 1
ATOM 692 C CA . ASP A 1 90 ? 32.178 12.155 -9.676 1.00 61.53 90 ASP A CA 1
ATOM 693 C C . ASP A 1 90 ? 31.272 10.909 -9.761 1.00 61.53 90 ASP A C 1
ATOM 695 O O . ASP A 1 90 ? 31.556 9.890 -9.133 1.00 61.53 90 ASP A O 1
ATOM 699 N N . ASN A 1 91 ? 30.214 10.930 -10.578 1.00 61.50 91 ASN A N 1
ATOM 700 C CA . ASN A 1 91 ? 29.436 9.726 -10.885 1.00 61.50 91 ASN A CA 1
ATOM 701 C C . ASN A 1 91 ? 29.667 9.263 -12.334 1.00 61.50 91 ASN A C 1
ATOM 703 O O . ASN A 1 91 ? 29.136 9.865 -13.264 1.00 61.50 91 ASN A O 1
ATOM 707 N N . ASP A 1 92 ? 30.415 8.171 -12.513 1.00 63.16 92 ASP A N 1
ATOM 708 C CA . ASP A 1 92 ? 30.666 7.537 -13.821 1.00 63.16 92 ASP A CA 1
ATOM 709 C C . ASP A 1 92 ? 29.452 6.755 -14.364 1.00 63.16 92 ASP A C 1
ATOM 711 O O . ASP A 1 92 ? 29.449 6.312 -15.515 1.00 63.16 92 ASP A O 1
ATOM 715 N N . PHE A 1 93 ? 28.400 6.579 -13.555 1.00 63.09 93 PHE A N 1
ATOM 716 C CA . PHE A 1 93 ? 27.197 5.838 -13.925 1.00 63.09 93 PHE A CA 1
ATOM 717 C C . PHE A 1 93 ? 26.053 6.791 -14.282 1.00 63.09 93 PHE A C 1
ATOM 719 O O . PHE A 1 93 ? 25.376 7.331 -13.405 1.00 63.09 93 PHE A O 1
ATOM 726 N N . TRP A 1 94 ? 25.810 6.958 -15.580 1.00 71.31 94 TRP A N 1
ATOM 727 C CA . TRP A 1 94 ? 24.631 7.637 -16.114 1.00 71.31 94 TRP A CA 1
ATOM 728 C C . TRP A 1 94 ? 23.516 6.616 -16.364 1.00 71.31 94 TRP A C 1
ATOM 730 O O . TRP A 1 94 ? 23.747 5.537 -16.912 1.00 71.31 94 TRP A O 1
ATOM 740 N N . ALA A 1 95 ? 22.301 6.947 -15.936 1.00 75.25 95 ALA A N 1
ATOM 741 C CA . ALA A 1 95 ? 21.121 6.133 -16.189 1.00 75.25 95 ALA A CA 1
ATOM 742 C C . ALA A 1 95 ? 19.899 7.030 -16.366 1.00 75.25 95 ALA A C 1
ATOM 744 O O . ALA A 1 95 ? 19.695 7.984 -15.614 1.00 75.25 95 ALA A O 1
ATOM 745 N N . THR A 1 96 ? 19.067 6.671 -17.332 1.00 83.25 96 THR A N 1
ATOM 746 C CA . THR A 1 96 ? 17.768 7.295 -17.561 1.00 83.25 96 THR A CA 1
ATOM 747 C C . THR A 1 96 ? 16.693 6.270 -17.257 1.00 83.25 96 THR A C 1
ATOM 749 O O . THR A 1 96 ? 16.757 5.133 -17.728 1.00 83.25 96 THR A O 1
ATOM 752 N N . VAL A 1 97 ? 15.716 6.660 -16.443 1.00 86.62 97 VAL A N 1
ATOM 753 C CA . VAL A 1 97 ? 14.558 5.828 -16.120 1.00 86.62 97 VAL A CA 1
ATOM 754 C C . VAL A 1 97 ? 13.305 6.552 -16.578 1.00 86.62 97 VAL A C 1
ATOM 756 O O . VAL A 1 97 ? 12.975 7.616 -16.056 1.00 86.62 97 VAL A O 1
ATOM 759 N N . GLU A 1 98 ? 12.583 5.945 -17.512 1.00 91.25 98 GLU A N 1
ATOM 760 C CA . GLU A 1 98 ? 11.234 6.360 -17.881 1.00 91.25 98 GLU A CA 1
ATOM 761 C C . GLU A 1 98 ? 10.207 5.463 -17.178 1.00 91.25 98 GLU A C 1
ATOM 763 O O . GLU A 1 98 ? 10.339 4.238 -17.142 1.00 91.25 98 GLU A O 1
ATOM 768 N N . LEU A 1 99 ? 9.181 6.077 -16.591 1.00 93.19 99 LEU A N 1
ATOM 769 C CA . LEU A 1 99 ? 8.073 5.399 -15.929 1.00 93.19 99 LEU A CA 1
ATOM 770 C C . LEU A 1 99 ? 6.760 5.749 -16.626 1.00 93.19 99 LEU A C 1
ATOM 772 O O . LEU A 1 99 ? 6.460 6.922 -16.854 1.00 93.19 99 LEU A O 1
ATOM 776 N N . ILE A 1 100 ? 5.940 4.731 -16.890 1.00 94.81 100 ILE A N 1
ATOM 777 C CA . ILE A 1 100 ? 4.620 4.877 -17.506 1.00 94.81 100 ILE A CA 1
ATOM 778 C C . ILE A 1 100 ? 3.562 4.419 -16.504 1.00 94.81 100 ILE A C 1
ATOM 780 O O . ILE A 1 100 ? 3.356 3.232 -16.284 1.00 94.81 100 ILE A O 1
ATOM 784 N N . VAL A 1 101 ? 2.830 5.359 -15.917 1.00 94.31 101 VAL A N 1
ATOM 785 C CA . VAL A 1 101 ? 1.792 5.065 -14.927 1.00 94.31 101 VAL A CA 1
ATOM 786 C C . VAL A 1 101 ? 0.426 5.005 -15.600 1.00 94.31 101 VAL A C 1
ATOM 788 O O . VAL A 1 101 ? -0.009 5.965 -16.232 1.00 94.31 101 VAL A O 1
ATOM 791 N N . LYS A 1 102 ? -0.289 3.893 -15.430 1.00 93.75 102 LYS A N 1
ATOM 792 C CA . LYS A 1 102 ? -1.633 3.655 -15.976 1.00 93.75 102 LYS A CA 1
ATOM 793 C C . LYS A 1 102 ? -2.621 3.281 -14.878 1.00 93.75 102 LYS A C 1
ATOM 795 O O . LYS A 1 102 ? -2.253 2.798 -13.806 1.00 93.75 102 LYS A O 1
ATOM 800 N N . SER A 1 103 ? -3.905 3.477 -15.158 1.00 92.75 103 SER A N 1
ATOM 801 C CA . SER A 1 103 ? -4.969 2.965 -14.295 1.00 92.75 103 SER A CA 1
ATOM 802 C C . SER A 1 103 ? -5.050 1.439 -14.378 1.00 92.75 103 SER A C 1
ATOM 804 O O . SER A 1 103 ? -4.874 0.863 -15.451 1.00 92.75 103 SER A O 1
ATOM 806 N N . ASN A 1 104 ? -5.341 0.798 -13.247 1.00 89.25 104 ASN A N 1
ATOM 807 C CA . ASN A 1 104 ? -5.658 -0.626 -13.178 1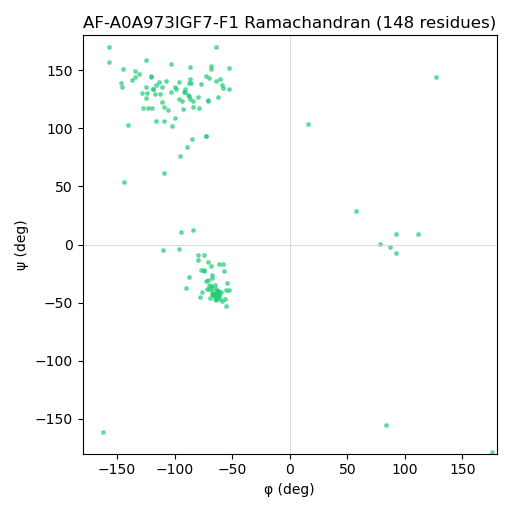.00 89.25 104 ASN A CA 1
ATOM 808 C C . ASN A 1 104 ? -7.172 -0.824 -13.022 1.00 89.25 104 ASN A C 1
ATOM 810 O O . ASN A 1 104 ? -7.844 0.053 -12.464 1.00 89.25 104 ASN A O 1
ATOM 814 N N . PRO A 1 105 ? -7.715 -1.987 -13.434 1.00 88.25 105 PRO A N 1
ATOM 815 C CA . PRO A 1 105 ? -9.073 -2.365 -13.079 1.00 88.25 105 PRO A CA 1
ATOM 816 C C . PRO A 1 105 ? -9.311 -2.282 -11.565 1.00 88.25 105 PRO A C 1
ATOM 818 O O . PRO A 1 105 ? -8.406 -2.418 -10.733 1.00 88.25 105 PRO A O 1
ATOM 821 N N . ILE A 1 106 ? -10.565 -2.033 -11.193 1.00 84.88 106 ILE A N 1
ATOM 822 C CA . ILE A 1 106 ? -10.951 -1.907 -9.789 1.00 84.88 106 ILE A CA 1
ATOM 823 C C . ILE A 1 106 ? -10.675 -3.234 -9.074 1.00 84.88 106 ILE A C 1
ATOM 825 O O . ILE A 1 106 ? -11.138 -4.284 -9.502 1.00 84.88 106 ILE A O 1
ATOM 829 N N . GLY A 1 107 ? -9.937 -3.168 -7.964 1.00 82.81 107 GLY A N 1
ATOM 830 C CA . GLY A 1 107 ? -9.617 -4.331 -7.132 1.00 82.81 107 GLY A CA 1
ATOM 831 C C . GLY A 1 107 ? -8.303 -5.035 -7.477 1.00 82.81 107 GLY A C 1
ATOM 832 O O . GLY A 1 107 ? -7.876 -5.883 -6.705 1.00 82.81 107 GLY A O 1
ATOM 833 N N . THR A 1 108 ? -7.618 -4.663 -8.565 1.00 86.25 108 THR A N 1
ATOM 834 C CA . THR A 1 108 ? -6.345 -5.298 -8.963 1.00 86.25 108 THR A CA 1
ATOM 835 C C . THR A 1 108 ? -5.171 -4.942 -8.042 1.00 86.25 108 THR A C 1
ATOM 837 O O . THR A 1 108 ? -4.268 -5.749 -7.857 1.00 86.25 108 THR A O 1
ATOM 840 N N . GLY A 1 109 ? -5.168 -3.746 -7.446 1.00 87.00 109 GLY A N 1
ATOM 841 C CA . GLY A 1 109 ? -4.053 -3.275 -6.622 1.00 87.00 109 GLY A CA 1
ATOM 842 C C . GLY A 1 109 ? -2.913 -2.662 -7.445 1.00 87.00 109 GLY A C 1
ATOM 843 O O . GLY A 1 109 ? -3.138 -2.122 -8.533 1.00 87.00 109 GLY A O 1
ATOM 844 N N . ASN A 1 110 ? -1.702 -2.671 -6.884 1.00 91.38 110 ASN A N 1
ATOM 845 C CA . ASN A 1 110 ? -0.504 -2.139 -7.537 1.00 91.38 110 ASN A CA 1
ATOM 846 C C . ASN A 1 110 ? 0.215 -3.235 -8.316 1.00 91.38 110 ASN A C 1
ATOM 848 O O . ASN A 1 110 ? 0.486 -4.300 -7.767 1.00 91.38 110 ASN A O 1
ATOM 852 N N . THR A 1 111 ? 0.560 -2.955 -9.569 1.00 92.69 111 THR A N 1
ATOM 853 C CA . THR A 1 111 ? 1.296 -3.886 -10.436 1.00 92.69 111 THR A CA 1
ATOM 854 C C . THR A 1 111 ? 2.470 -3.180 -11.089 1.00 92.69 111 THR A C 1
ATOM 856 O O . THR A 1 111 ? 2.348 -2.009 -11.443 1.00 92.69 111 THR A O 1
ATOM 859 N N . TYR A 1 112 ? 3.561 -3.908 -11.304 1.00 92.62 112 TYR A N 1
ATOM 860 C CA . TYR A 1 112 ? 4.763 -3.403 -11.956 1.00 92.62 112 TYR A CA 1
ATOM 861 C C . TYR A 1 112 ? 5.128 -4.289 -13.147 1.00 92.62 112 TYR A C 1
ATOM 863 O O . TYR A 1 112 ? 5.091 -5.518 -13.046 1.00 92.62 112 TYR A O 1
ATOM 871 N N . SER A 1 113 ? 5.469 -3.673 -14.273 1.00 92.44 113 SER A N 1
ATOM 872 C CA . SER A 1 113 ? 6.026 -4.354 -15.441 1.00 92.44 113 SER A CA 1
ATOM 873 C C . SER A 1 113 ? 7.230 -3.598 -15.989 1.00 92.44 113 SER A C 1
ATOM 875 O O . SER A 1 113 ? 7.309 -2.381 -15.890 1.00 92.44 113 SER A O 1
ATOM 877 N N . ARG A 1 114 ? 8.173 -4.332 -16.581 1.00 90.75 114 ARG A N 1
ATOM 878 C CA . ARG A 1 114 ? 9.358 -3.770 -17.232 1.00 90.75 114 ARG A CA 1
ATOM 879 C C . ARG A 1 114 ? 9.254 -3.980 -18.731 1.00 90.75 114 ARG A C 1
ATOM 881 O O . ARG A 1 114 ? 9.156 -5.127 -19.160 1.00 90.75 114 ARG A O 1
ATOM 888 N N . ASP A 1 115 ? 9.305 -2.893 -19.488 1.00 89.00 115 ASP A N 1
ATOM 889 C CA . ASP A 1 115 ? 9.349 -2.910 -20.953 1.00 89.00 115 ASP A CA 1
ATOM 890 C C . ASP A 1 115 ? 10.738 -2.474 -21.437 1.00 89.00 115 ASP A C 1
ATOM 892 O O . ASP A 1 115 ? 10.930 -1.416 -22.027 1.00 89.00 115 ASP A O 1
ATOM 896 N N . VAL A 1 116 ? 11.749 -3.251 -21.043 1.00 84.56 116 VAL A N 1
ATOM 897 C CA . VAL A 1 116 ? 13.171 -2.973 -21.288 1.00 84.56 116 VAL A CA 1
ATOM 898 C C . VAL A 1 116 ? 13.912 -4.279 -21.535 1.00 84.56 116 VAL A C 1
ATOM 900 O O . VAL A 1 116 ? 13.545 -5.336 -21.013 1.00 84.56 116 VAL A O 1
ATOM 903 N N . LEU A 1 117 ? 14.985 -4.208 -22.317 1.00 84.50 117 LEU A N 1
ATOM 904 C CA . LEU A 1 117 ? 15.825 -5.367 -22.603 1.00 84.50 117 LEU A CA 1
ATOM 905 C C . LEU A 1 117 ? 16.725 -5.657 -21.397 1.00 84.50 117 LEU A C 1
ATOM 907 O O . LEU A 1 117 ? 17.286 -4.741 -20.802 1.00 84.50 117 LEU A O 1
ATOM 911 N N . TRP A 1 118 ? 16.892 -6.934 -21.048 1.00 77.38 118 TRP A N 1
ATOM 912 C CA . TRP A 1 118 ? 17.534 -7.355 -19.793 1.00 77.38 118 TRP A CA 1
ATOM 913 C C . TRP A 1 118 ? 19.003 -6.924 -19.632 1.00 77.38 118 TRP A C 1
ATOM 915 O O . TRP A 1 118 ? 19.517 -6.949 -18.517 1.00 77.38 118 TRP A O 1
ATOM 925 N N . TRP A 1 119 ? 19.675 -6.534 -20.718 1.00 79.38 119 TRP A N 1
ATOM 926 C CA . TRP A 1 119 ? 21.071 -6.079 -20.723 1.00 79.38 119 TRP A CA 1
ATOM 927 C C . TRP A 1 119 ? 21.239 -4.554 -20.668 1.00 79.38 119 TRP A C 1
ATOM 929 O O . TRP A 1 119 ? 22.369 -4.079 -20.620 1.00 79.38 119 TRP A O 1
ATOM 939 N N . GLN A 1 120 ? 20.153 -3.773 -20.701 1.00 82.50 120 GLN A N 1
ATOM 940 C CA . GLN A 1 120 ? 20.239 -2.305 -20.697 1.00 82.50 120 GLN A CA 1
ATOM 941 C C . GLN A 1 120 ? 20.694 -1.733 -19.351 1.00 82.50 120 GLN A C 1
ATOM 943 O O . GLN A 1 120 ? 2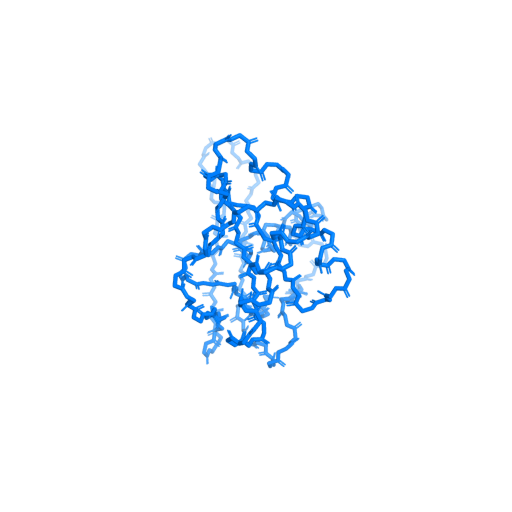1.065 -0.566 -19.273 1.00 82.50 120 GLN A O 1
ATOM 948 N N . MET A 1 121 ? 20.661 -2.534 -18.285 1.00 81.12 121 MET A N 1
ATOM 949 C CA . MET A 1 121 ? 21.009 -2.092 -16.944 1.00 81.12 121 MET A CA 1
ATOM 950 C C . MET A 1 121 ? 21.423 -3.275 -16.066 1.00 81.12 121 MET A C 1
ATOM 952 O O . MET A 1 121 ? 21.029 -4.417 -16.304 1.00 81.12 121 MET A O 1
ATOM 956 N N . ALA A 1 122 ? 22.197 -3.009 -15.011 1.00 84.50 122 ALA A N 1
ATOM 957 C CA . ALA A 1 122 ? 22.560 -4.036 -14.041 1.00 84.50 122 ALA A CA 1
ATOM 958 C C . ALA A 1 122 ? 21.301 -4.664 -13.391 1.00 84.50 122 ALA A C 1
ATOM 960 O O . ALA A 1 122 ? 20.406 -3.926 -12.962 1.00 84.50 122 ALA A O 1
ATOM 961 N N . PRO A 1 123 ? 21.236 -6.002 -13.219 1.00 85.06 123 PRO A N 1
ATOM 962 C CA . PRO A 1 123 ? 20.084 -6.683 -12.619 1.00 85.06 123 PRO A CA 1
ATOM 963 C C . PRO A 1 123 ? 19.674 -6.162 -11.235 1.00 85.06 123 PRO A C 1
ATOM 965 O O . PRO A 1 123 ? 18.490 -6.152 -10.889 1.00 85.06 123 PRO A O 1
ATOM 968 N N . SER A 1 124 ? 20.646 -5.712 -10.437 1.00 86.12 124 SER A N 1
ATOM 969 C CA . SER A 1 124 ? 20.412 -5.110 -9.122 1.00 86.12 124 SER A CA 1
ATOM 970 C C . SER A 1 124 ? 19.586 -3.829 -9.217 1.00 86.12 124 SER A C 1
ATOM 972 O O . SER A 1 124 ? 18.682 -3.626 -8.407 1.00 86.12 124 SER A O 1
ATOM 974 N N . LEU A 1 125 ? 19.838 -2.999 -10.229 1.00 83.81 125 LEU A N 1
ATOM 975 C CA . LEU A 1 125 ? 19.176 -1.711 -10.379 1.00 83.81 125 LEU A CA 1
ATOM 976 C C . LEU A 1 125 ? 17.697 -1.889 -10.751 1.00 83.81 125 LEU A C 1
ATOM 978 O O . LEU A 1 125 ? 16.855 -1.180 -10.210 1.00 83.81 125 LEU A O 1
ATOM 982 N N . TYR A 1 126 ? 17.341 -2.911 -11.543 1.00 86.88 126 TYR A N 1
ATOM 983 C CA . TYR A 1 126 ? 15.930 -3.243 -11.795 1.00 86.88 126 TYR A CA 1
ATOM 984 C C . TYR A 1 126 ? 15.166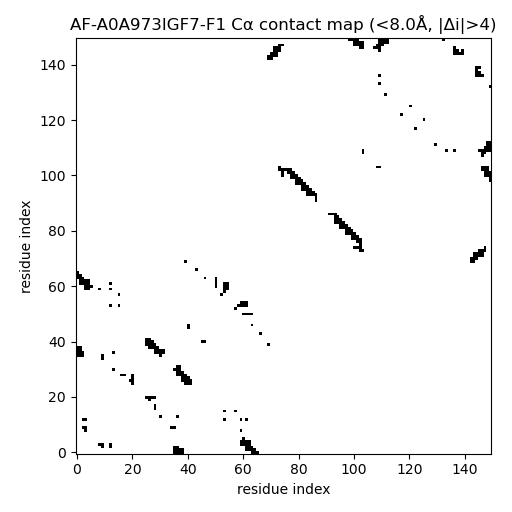 -3.584 -10.512 1.00 86.88 126 TYR A C 1
ATOM 986 O O . TYR A 1 126 ? 14.019 -3.169 -10.350 1.00 86.88 126 TYR A O 1
ATOM 994 N N . ARG A 1 127 ? 15.790 -4.332 -9.592 1.00 89.19 127 ARG A N 1
ATOM 995 C CA . ARG A 1 127 ? 15.169 -4.683 -8.304 1.00 89.19 127 ARG A CA 1
ATOM 996 C C . ARG A 1 127 ? 15.045 -3.475 -7.382 1.00 89.19 127 ARG A C 1
ATOM 998 O O . ARG A 1 127 ? 14.049 -3.354 -6.676 1.00 89.19 127 ARG A O 1
ATOM 1005 N N . ILE A 1 128 ? 16.046 -2.595 -7.384 1.00 90.19 128 ILE A N 1
ATOM 1006 C CA . ILE A 1 128 ? 16.028 -1.361 -6.592 1.00 90.19 128 ILE A CA 1
ATOM 1007 C C . ILE A 1 128 ? 14.914 -0.434 -7.087 1.00 90.19 128 ILE A C 1
ATOM 1009 O O . ILE A 1 128 ? 14.122 0.034 -6.274 1.00 90.19 128 ILE A O 1
ATOM 1013 N N . ILE A 1 129 ? 14.794 -0.230 -8.403 1.00 89.38 129 ILE A N 1
ATOM 1014 C CA . ILE A 1 129 ? 13.726 0.585 -8.999 1.00 89.38 129 ILE A CA 1
ATOM 1015 C C . ILE A 1 129 ? 12.350 0.028 -8.626 1.00 89.38 129 ILE A C 1
ATOM 1017 O O . ILE A 1 129 ? 11.501 0.772 -8.142 1.00 89.38 129 ILE A O 1
ATOM 1021 N N . GLU A 1 130 ? 12.138 -1.280 -8.781 1.00 91.69 130 GLU A N 1
ATOM 1022 C CA . GLU A 1 130 ? 10.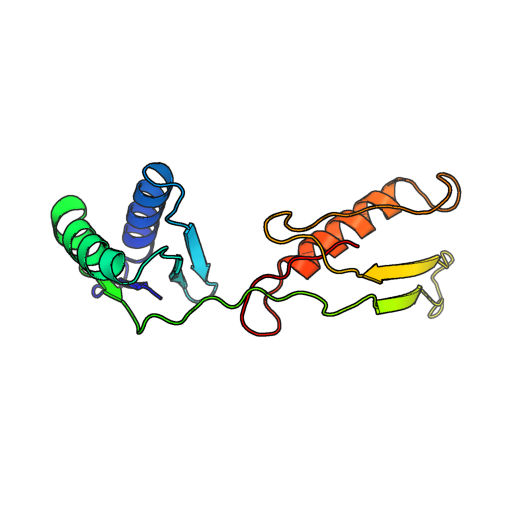886 -1.938 -8.396 1.00 91.69 130 GLU A CA 1
ATOM 1023 C C . GLU A 1 130 ? 10.546 -1.710 -6.913 1.00 91.69 130 GLU A C 1
ATOM 1025 O O . GLU A 1 130 ? 9.429 -1.311 -6.573 1.00 91.69 130 GLU A O 1
ATOM 1030 N N . ALA A 1 131 ? 11.523 -1.897 -6.020 1.00 92.19 131 ALA A N 1
ATOM 1031 C CA . ALA A 1 131 ? 11.339 -1.678 -4.590 1.00 92.19 131 ALA A CA 1
ATOM 1032 C C . ALA A 1 131 ? 10.990 -0.216 -4.265 1.00 92.19 131 ALA A C 1
ATOM 1034 O O . ALA A 1 131 ? 10.091 0.032 -3.456 1.00 92.19 131 ALA A O 1
ATOM 1035 N N . ILE A 1 132 ? 11.658 0.744 -4.914 1.00 90.75 132 ILE A N 1
ATOM 1036 C CA . ILE A 1 132 ? 11.386 2.178 -4.757 1.00 90.75 132 ILE A CA 1
ATOM 1037 C C . ILE A 1 132 ? 9.972 2.506 -5.240 1.00 90.75 132 ILE A C 1
ATOM 1039 O O . ILE A 1 132 ? 9.231 3.156 -4.508 1.00 90.75 132 ILE A O 1
ATOM 1043 N N . ILE A 1 133 ? 9.554 2.008 -6.408 1.00 91.31 133 ILE A N 1
ATOM 1044 C CA . ILE A 1 133 ? 8.200 2.225 -6.940 1.00 91.31 133 ILE A CA 1
ATOM 1045 C C . ILE A 1 133 ? 7.152 1.764 -5.925 1.00 91.31 133 ILE A C 1
ATOM 1047 O O . ILE A 1 133 ? 6.277 2.542 -5.538 1.00 91.31 133 ILE A O 1
ATOM 1051 N N . PHE A 1 134 ? 7.250 0.527 -5.430 1.00 90.56 134 PHE A N 1
ATOM 1052 C CA . PHE A 1 134 ? 6.289 0.020 -4.448 1.00 90.56 134 PHE A CA 1
ATOM 1053 C C . PHE A 1 134 ? 6.349 0.772 -3.114 1.00 90.56 134 PHE A C 1
ATOM 1055 O O . PHE A 1 134 ? 5.306 0.971 -2.486 1.00 90.56 134 PHE A O 1
ATOM 1062 N N . ALA A 1 135 ? 7.529 1.217 -2.676 1.00 88.81 135 ALA A N 1
ATOM 1063 C CA . ALA A 1 135 ? 7.660 2.055 -1.488 1.00 88.81 135 ALA A CA 1
ATOM 1064 C C . ALA A 1 135 ? 6.959 3.412 -1.674 1.00 88.81 135 ALA A C 1
ATOM 1066 O O . ALA A 1 135 ? 6.195 3.831 -0.806 1.00 88.81 135 ALA A O 1
ATOM 1067 N N . THR A 1 136 ? 7.130 4.061 -2.826 1.00 87.50 136 THR A N 1
ATOM 1068 C CA . THR A 1 136 ? 6.495 5.345 -3.154 1.00 87.50 136 THR A CA 1
ATOM 1069 C C . THR A 1 136 ? 4.982 5.219 -3.329 1.00 87.50 136 THR A C 1
ATOM 1071 O O . THR A 1 136 ? 4.237 6.108 -2.916 1.00 87.50 136 THR A O 1
ATOM 1074 N N . LEU A 1 137 ? 4.485 4.110 -3.883 1.00 85.81 137 LEU A N 1
ATOM 1075 C CA . LEU A 1 137 ? 3.042 3.861 -4.001 1.00 85.81 137 LEU A CA 1
ATOM 1076 C C . LEU A 1 137 ? 2.356 3.642 -2.644 1.00 85.81 137 LEU A C 1
ATOM 1078 O O . LEU A 1 137 ? 1.167 3.941 -2.511 1.00 85.81 137 LEU A O 1
ATOM 1082 N N . LYS A 1 138 ? 3.096 3.170 -1.630 1.00 80.44 138 LYS A N 1
ATOM 1083 C CA . LYS A 1 138 ? 2.611 3.068 -0.242 1.00 80.44 138 LYS A CA 1
ATOM 1084 C C . LYS A 1 138 ? 2.528 4.425 0.463 1.00 80.44 138 LYS A C 1
ATOM 1086 O O . LYS A 1 138 ? 1.787 4.547 1.435 1.00 80.44 138 LYS A O 1
ATOM 1091 N N . GLN A 1 139 ? 3.257 5.444 0.004 1.00 74.94 139 GLN A N 1
ATOM 1092 C CA . GLN A 1 139 ? 3.224 6.767 0.628 1.00 74.94 139 GLN A CA 1
ATOM 1093 C C . GLN A 1 139 ? 1.883 7.471 0.368 1.00 74.94 139 GLN A C 1
ATOM 1095 O O . GLN A 1 139 ? 1.463 7.689 -0.773 1.00 74.94 139 GLN A O 1
ATOM 1100 N N . VAL A 1 140 ? 1.223 7.882 1.452 1.00 64.50 140 VAL A N 1
ATOM 1101 C CA . VAL A 1 140 ? -0.045 8.618 1.415 1.00 64.50 140 VAL A CA 1
ATOM 1102 C C . VAL A 1 140 ? 0.244 10.1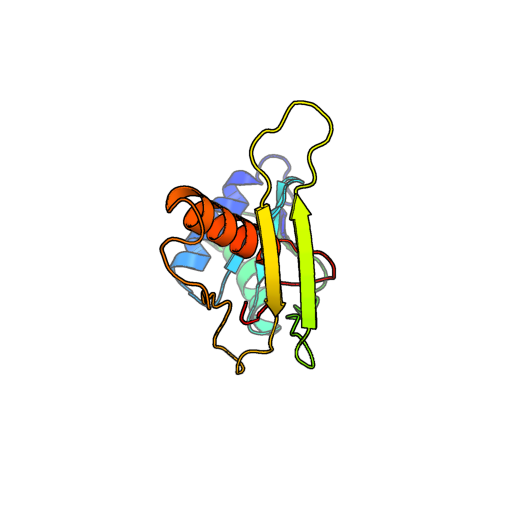09 1.234 1.00 64.50 140 VAL A C 1
ATOM 1104 O O . VAL A 1 140 ? 0.417 10.836 2.205 1.00 64.50 140 VAL A O 1
ATOM 1107 N N . LEU A 1 141 ? 0.305 10.572 -0.017 1.00 58.31 141 LEU A N 1
ATOM 1108 C CA . LEU A 1 141 ? 0.589 11.984 -0.322 1.00 58.31 141 LEU A CA 1
ATOM 1109 C C . LEU A 1 141 ? -0.675 12.870 -0.354 1.00 58.31 141 LEU A C 1
ATOM 1111 O O . LEU A 1 141 ? -0.587 14.040 -0.005 1.00 58.31 141 LEU A O 1
ATOM 1115 N N . HIS A 1 142 ? -1.864 12.327 -0.670 1.00 57.03 142 HIS A N 1
ATOM 1116 C CA . HIS A 1 142 ? -3.123 13.105 -0.712 1.00 57.03 142 HIS A CA 1
ATOM 1117 C C . HIS A 1 142 ? -4.374 12.328 -0.239 1.00 57.03 142 HIS A C 1
ATOM 1119 O O . HIS A 1 142 ? -5.378 12.237 -0.942 1.00 57.03 142 HIS A O 1
ATOM 1125 N N . GLY A 1 143 ? -4.342 11.737 0.957 1.00 58.03 143 GLY A N 1
ATOM 1126 C CA . GLY A 1 143 ? -5.577 11.268 1.615 1.00 58.03 143 GLY A CA 1
ATOM 1127 C C . GLY A 1 143 ? -6.005 9.814 1.367 1.00 58.03 143 GLY A C 1
ATOM 1128 O O . GLY A 1 143 ? -7.079 9.426 1.825 1.00 58.03 143 GLY A O 1
ATOM 1129 N N . GLY A 1 144 ? -5.167 8.991 0.734 1.00 66.62 144 GLY A N 1
ATOM 1130 C CA . GLY A 1 144 ? -5.292 7.534 0.814 1.00 66.62 144 GLY A CA 1
ATOM 1131 C C . GLY A 1 144 ? -4.308 6.765 -0.070 1.00 66.62 144 GLY A C 1
ATOM 1132 O O . GLY A 1 144 ? -3.446 7.379 -0.706 1.00 66.62 144 GLY A O 1
ATOM 1133 N N . PRO A 1 145 ? -4.392 5.423 -0.070 1.00 70.44 145 PRO A N 1
ATOM 1134 C CA . PRO A 1 145 ? -3.481 4.565 -0.817 1.00 70.44 145 PRO A CA 1
ATOM 1135 C C . PRO A 1 145 ? -3.694 4.704 -2.328 1.00 70.44 145 PRO A C 1
ATOM 1137 O O . PRO A 1 145 ? -4.802 4.983 -2.798 1.00 70.44 145 PRO A O 1
ATOM 1140 N N . LYS A 1 146 ? -2.621 4.483 -3.090 1.00 82.38 146 LYS A N 1
ATOM 1141 C CA . LYS A 1 146 ? -2.627 4.521 -4.556 1.00 82.38 146 LYS A CA 1
ATOM 1142 C C . LYS A 1 146 ? -2.795 3.115 -5.121 1.00 82.38 146 LYS A C 1
ATOM 1144 O O . LYS A 1 146 ? -2.198 2.169 -4.606 1.00 82.38 146 LYS A O 1
ATOM 1149 N N . THR A 1 147 ? -3.585 2.996 -6.184 1.00 88.19 147 THR A N 1
ATOM 1150 C CA . THR A 1 147 ? -3.666 1.784 -7.008 1.00 88.19 147 THR A CA 1
ATOM 1151 C C . THR A 1 147 ? -3.461 2.134 -8.476 1.00 88.19 147 THR A C 1
ATOM 1153 O O . THR A 1 147 ? -4.228 2.900 -9.061 1.00 88.19 147 THR A O 1
ATOM 1156 N N . CYS A 1 148 ? -2.396 1.599 -9.062 1.00 90.50 148 CYS A N 1
ATOM 1157 C CA . CYS A 1 148 ? -2.045 1.808 -10.461 1.00 90.50 148 CYS A CA 1
ATOM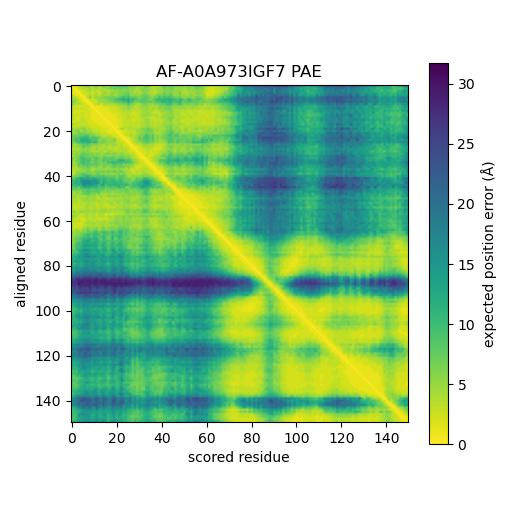 1158 C C . CYS A 1 148 ? -1.164 0.679 -10.997 1.00 90.50 148 CYS A C 1
ATOM 1160 O O . CYS A 1 148 ? -0.661 -0.167 -10.253 1.00 90.50 148 CYS A O 1
ATOM 1162 N N . ARG A 1 149 ? -0.978 0.697 -12.313 1.00 92.81 149 ARG A N 1
ATOM 1163 C CA . ARG A 1 149 ? 0.081 -0.037 -12.987 1.00 92.81 149 ARG A CA 1
ATOM 1164 C C . ARG A 1 149 ? 1.231 0.909 -13.290 1.00 92.81 149 ARG A C 1
ATOM 1166 O O . ARG A 1 149 ? 0.979 2.016 -13.763 1.00 92.81 149 ARG A O 1
ATOM 1173 N N . VAL A 1 150 ? 2.448 0.450 -13.031 1.00 91.81 150 VAL A N 1
ATOM 1174 C CA . VAL A 1 150 ? 3.702 1.085 -13.451 1.00 91.81 150 VAL A CA 1
ATOM 1175 C C . VAL A 1 150 ? 4.412 0.173 -14.441 1.00 91.81 150 VAL A C 1
ATOM 1177 O O . VAL A 1 150 ? 4.352 -1.066 -14.247 1.00 91.81 150 VAL A O 1
#

pLDDT: mean 80.57, std 9.35, range [53.5, 94.81]

Sequence (150 aa):
MVSPVAKGSEQALYAALLSRADENPLIQVELKPNGHASILLFGKVQKEVIADRLRREFQIEAKLSKTSPLFVQRPIGTGTAEQNLDPIRDNDFWATVELIVKSNPIGTGNTYSRDVLWWQMAPSLYRIIEAIIFATLKQVLHGGPKTCRV

Nearest PDB structures (foldseek):
  8p2h-assembly1_E  TM=5.644E-01  e=1.067E-08  Staphylococcus aureus subsp. aureus NCTC 8325
  8p2f-assembly1_E  TM=5.622E-01  e=2.502E-08  Staphylococcus aureus subsp. aureus NCTC 8325
  4v90-assembly1_AY  TM=5.513E-01  e=3.046E-08  Thermus thermophilus HB8
  7pit-assembly1_9  TM=4.074E-01  e=5.079E-06  Mycoplasmoides pneumoniae M129
  1wdt-assembly1_A  TM=4.629E-01  e=9.787E-06  Thermus thermophilus

Foldseek 3Di:
DKDFPDPPCLVLVQVLQVVVCVVPVQWDWDQDPVSDIDIHHPDPVVPVVSQVCCCPVSVTHMDDDDDDDQDEDFDPAKDKDKDWPDDPDPDPDTDIDMDIKGGDPPPPFEEEDDPDDPPPDDPVVVVVVVVVVVVVQCDDPDRHGYGIYD

Radius of gyration: 21.16 Å; Cα contacts (8 Å, |Δi|>4): 193; chains: 1; bounding box: 54×29×52 Å

Mean predicted aligned error: 10.24 Å